Protein AF-A0A6V7HWB1-F1 (afdb_monomer)

Mean predicted aligned error: 4.63 Å

Organism: NCBI:txid1563983

pLDDT: mean 92.0, std 3.82, range [65.94, 95.69]

Structure (mmCIF, N/CA/C/O backbone):
data_AF-A0A6V7HWB1-F1
#
_entry.id   AF-A0A6V7HWB1-F1
#
loop_
_atom_site.group_PDB
_atom_site.id
_atom_site.type_symbol
_atom_site.label_atom_id
_atom_site.label_alt_id
_atom_site.label_comp_id
_atom_site.label_asym_id
_atom_site.label_entity_id
_atom_site.label_seq_id
_atom_site.pdbx_PDB_ins_code
_atom_site.Cartn_x
_atom_site.Cartn_y
_atom_site.Cartn_z
_atom_site.occupancy
_atom_site.B_iso_or_equiv
_atom_site.auth_seq_id
_atom_site.auth_comp_id
_atom_site.auth_asym_id
_atom_site.auth_atom_id
_atom_site.pdbx_PDB_model_num
ATOM 1 N N . THR A 1 1 ? 16.910 -2.495 2.000 1.00 87.00 1 THR A N 1
ATOM 2 C CA . THR A 1 1 ? 16.664 -2.439 0.550 1.00 87.00 1 THR A CA 1
ATOM 3 C C . THR A 1 1 ? 15.903 -3.656 0.084 1.00 87.00 1 THR A C 1
ATOM 5 O O . THR A 1 1 ? 16.232 -4.765 0.493 1.00 87.00 1 THR A O 1
ATOM 8 N N . TYR A 1 2 ? 14.896 -3.452 -0.758 1.00 93.00 2 TYR A N 1
ATOM 9 C CA . TYR A 1 2 ? 14.127 -4.493 -1.429 1.00 93.00 2 TYR A CA 1
ATOM 10 C C . TYR A 1 2 ? 14.037 -4.214 -2.934 1.00 93.00 2 TYR A C 1
ATOM 12 O O . TYR A 1 2 ? 14.147 -3.071 -3.378 1.00 93.00 2 TYR A O 1
ATOM 20 N N . ALA A 1 3 ? 13.820 -5.276 -3.711 1.00 94.25 3 ALA A N 1
ATOM 21 C CA . ALA A 1 3 ? 13.534 -5.206 -5.137 1.00 94.25 3 ALA A CA 1
ATOM 22 C C . ALA A 1 3 ? 12.484 -6.264 -5.498 1.00 94.25 3 ALA A C 1
ATOM 24 O O . ALA A 1 3 ? 12.667 -7.449 -5.217 1.00 94.25 3 ALA A O 1
ATOM 25 N N . VAL A 1 4 ? 11.387 -5.839 -6.119 1.00 94.69 4 VAL A N 1
ATOM 26 C CA . VAL A 1 4 ? 10.271 -6.704 -6.512 1.00 94.69 4 VAL A CA 1
ATOM 27 C C . VAL A 1 4 ? 10.055 -6.593 -8.013 1.00 94.69 4 VAL A C 1
ATOM 29 O O . VAL A 1 4 ? 9.917 -5.499 -8.554 1.00 94.69 4 VAL A O 1
ATOM 32 N N . LYS A 1 5 ? 10.000 -7.735 -8.702 1.00 95.69 5 LYS A N 1
ATOM 33 C CA . LYS A 1 5 ? 9.670 -7.779 -10.130 1.00 95.69 5 LYS A CA 1
ATOM 34 C C . LYS A 1 5 ? 8.179 -7.537 -10.337 1.00 95.69 5 LYS A C 1
ATOM 36 O O . LYS A 1 5 ? 7.360 -8.216 -9.726 1.00 95.69 5 LYS A O 1
ATOM 41 N N . THR A 1 6 ? 7.831 -6.652 -11.266 1.00 94.31 6 THR A N 1
ATOM 42 C CA . THR A 1 6 ? 6.425 -6.358 -11.601 1.00 94.31 6 THR A CA 1
ATOM 43 C C . THR A 1 6 ? 5.793 -7.399 -12.525 1.00 94.31 6 THR A C 1
ATOM 45 O O . THR A 1 6 ? 4.572 -7.521 -12.577 1.00 94.31 6 THR A O 1
ATOM 48 N N . LYS A 1 7 ? 6.610 -8.167 -13.261 1.00 92.31 7 LYS A N 1
ATOM 49 C CA . LYS A 1 7 ? 6.165 -9.202 -14.208 1.00 92.31 7 LYS A CA 1
ATOM 50 C C . LYS A 1 7 ? 6.958 -10.494 -14.030 1.00 92.31 7 LYS A C 1
ATOM 52 O O . LYS A 1 7 ? 8.163 -10.474 -13.767 1.00 92.31 7 LYS A O 1
ATOM 57 N N . MET A 1 8 ? 6.301 -11.631 -14.263 1.00 91.81 8 MET A N 1
ATOM 58 C CA . MET A 1 8 ? 6.926 -12.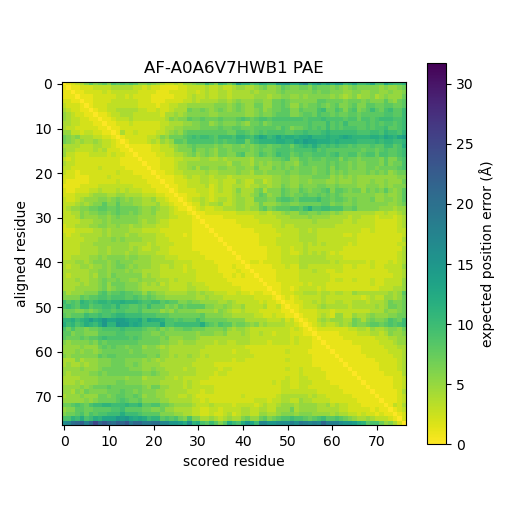962 -14.241 1.00 91.81 8 MET A CA 1
ATOM 59 C C . MET A 1 8 ? 7.646 -13.304 -15.556 1.00 91.81 8 MET A C 1
ATOM 61 O O . MET A 1 8 ? 7.543 -14.411 -16.072 1.00 91.81 8 MET A O 1
ATOM 65 N N . THR A 1 9 ? 8.390 -12.352 -16.109 1.00 93.56 9 THR A N 1
ATOM 66 C CA . THR A 1 9 ? 9.231 -12.547 -17.297 1.00 93.56 9 THR A CA 1
ATOM 67 C C . THR A 1 9 ? 10.701 -12.335 -16.935 1.00 93.56 9 THR A C 1
ATOM 69 O O . THR A 1 9 ? 10.996 -11.750 -15.884 1.00 93.56 9 THR A O 1
ATOM 72 N N . PRO A 1 10 ? 11.657 -12.828 -17.741 1.00 93.19 10 PRO A N 1
ATOM 73 C CA . PRO A 1 10 ? 13.066 -12.497 -17.555 1.00 93.19 10 PRO A CA 1
ATOM 74 C C . PRO A 1 10 ? 13.279 -10.979 -17.546 1.00 93.19 10 PRO A C 1
ATOM 76 O O . PRO A 1 10 ? 12.603 -10.258 -18.281 1.00 93.19 10 PRO A O 1
ATOM 79 N N . LEU A 1 11 ? 14.194 -10.506 -16.696 1.00 92.44 11 LEU A N 1
ATOM 80 C CA . LEU A 1 11 ? 14.589 -9.102 -16.712 1.00 92.44 11 LEU A CA 1
ATOM 81 C C . LEU A 1 11 ? 15.485 -8.861 -17.932 1.00 92.44 11 LEU A C 1
ATOM 83 O O . LEU A 1 11 ? 16.384 -9.670 -18.193 1.00 92.44 11 LEU A O 1
ATOM 87 N N . PRO A 1 12 ? 15.243 -7.786 -18.687 1.00 92.62 12 PRO A N 1
ATOM 88 C CA . PRO A 1 12 ? 16.095 -7.420 -19.800 1.00 92.62 12 PRO A CA 1
ATOM 89 C C . PRO A 1 12 ? 17.458 -6.927 -19.283 1.00 92.62 12 PRO A C 1
ATOM 91 O O . PRO A 1 12 ? 17.611 -6.561 -18.117 1.00 92.62 12 PRO A O 1
ATOM 94 N N . LYS A 1 13 ? 18.483 -7.008 -20.138 1.00 91.12 13 LYS A N 1
ATOM 95 C CA . LYS A 1 13 ? 19.877 -6.722 -19.753 1.00 91.12 13 LYS A CA 1
ATOM 96 C C . LYS A 1 13 ? 20.222 -5.237 -19.811 1.00 91.12 13 LYS A C 1
ATOM 98 O O . LYS A 1 13 ? 21.222 -4.831 -19.226 1.00 91.12 13 LYS A O 1
ATOM 103 N N . ASP A 1 14 ? 19.444 -4.453 -20.546 1.00 95.3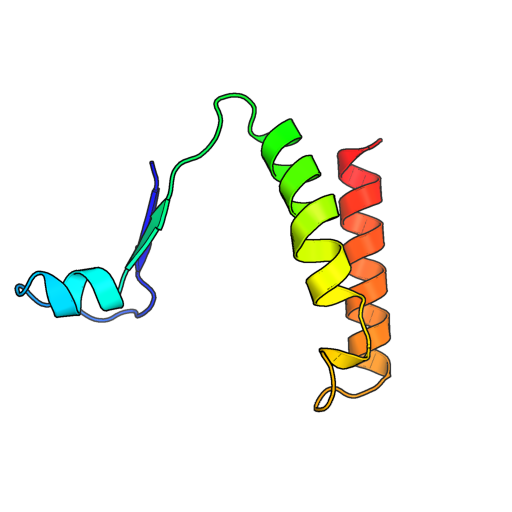8 14 ASP A N 1
ATOM 104 C CA . ASP A 1 14 ? 19.592 -3.009 -20.583 1.00 95.38 14 ASP A CA 1
ATOM 105 C C . ASP A 1 14 ? 19.051 -2.384 -19.290 1.00 95.38 14 ASP A C 1
ATOM 107 O O . ASP A 1 14 ? 18.058 -2.830 -18.710 1.00 95.38 14 ASP A O 1
ATOM 111 N N . VAL A 1 15 ? 19.750 -1.355 -18.815 1.00 90.75 15 VAL A N 1
ATOM 112 C CA . VAL A 1 15 ? 19.521 -0.759 -17.492 1.00 90.75 15 VAL A CA 1
ATOM 113 C C . VAL A 1 15 ? 18.137 -0.116 -17.396 1.00 90.75 15 VAL A C 1
ATOM 115 O O . VAL A 1 15 ? 17.453 -0.284 -16.388 1.00 90.75 15 VAL A O 1
ATOM 118 N N . GLU A 1 16 ? 17.707 0.578 -18.448 1.00 92.81 16 GLU A N 1
ATOM 119 C CA . GLU A 1 16 ? 16.443 1.317 -18.479 1.00 92.81 16 GLU A CA 1
ATOM 120 C C . GLU A 1 16 ? 15.235 0.376 -18.423 1.00 92.81 16 GLU A C 1
ATOM 122 O O . GLU A 1 16 ? 14.365 0.536 -17.562 1.00 92.81 16 GLU A O 1
ATOM 127 N N . SER A 1 17 ? 15.201 -0.661 -19.267 1.00 91.06 17 SER A N 1
ATOM 128 C CA . SER A 1 17 ? 14.091 -1.620 -19.255 1.00 91.06 17 SER A CA 1
ATOM 129 C C . SER A 1 17 ? 14.096 -2.491 -18.000 1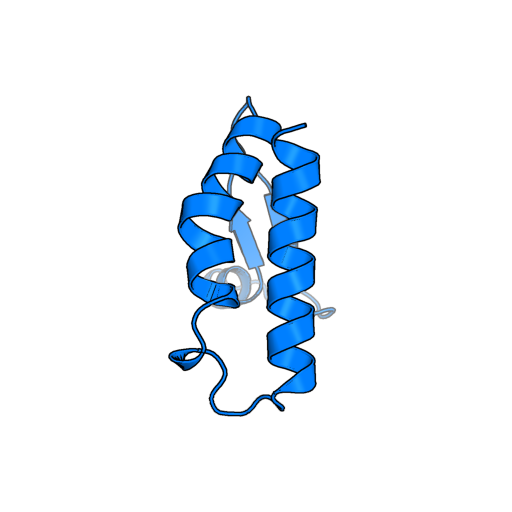.00 91.06 17 SER A C 1
ATOM 131 O O . SER A 1 17 ? 13.033 -2.897 -17.529 1.00 91.06 17 SER A O 1
ATOM 133 N N . CYS A 1 18 ? 15.272 -2.769 -17.425 1.00 92.00 18 CYS A N 1
ATOM 134 C CA . CYS A 1 18 ? 15.374 -3.479 -16.153 1.00 92.00 18 CYS A CA 1
ATOM 135 C C . CYS A 1 18 ? 14.767 -2.649 -15.013 1.00 92.00 18 CYS A C 1
ATOM 137 O O . CYS A 1 18 ? 13.920 -3.152 -14.272 1.00 92.00 18 CYS A O 1
ATOM 139 N N . ALA A 1 19 ? 15.127 -1.364 -14.919 1.00 91.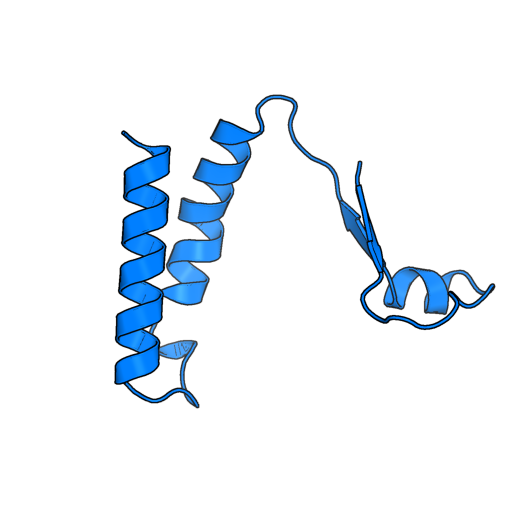94 19 ALA A N 1
ATOM 140 C CA . ALA A 1 19 ? 14.589 -0.450 -13.915 1.00 91.94 19 ALA A CA 1
ATOM 141 C C . ALA A 1 19 ? 13.065 -0.287 -14.038 1.00 91.94 19 ALA A C 1
ATOM 143 O O . ALA A 1 19 ? 12.362 -0.317 -13.032 1.00 91.94 19 ALA A O 1
ATOM 144 N N . ALA A 1 20 ? 12.530 -0.219 -15.262 1.00 92.88 20 ALA A N 1
ATOM 145 C CA . ALA A 1 20 ? 11.087 -0.133 -15.505 1.00 92.88 20 ALA A CA 1
ATOM 146 C C . ALA A 1 20 ? 10.294 -1.382 -15.054 1.00 92.88 20 ALA A C 1
ATOM 148 O O . ALA A 1 20 ? 9.068 -1.337 -14.928 1.00 92.88 20 ALA A O 1
ATOM 149 N N . MET A 1 21 ? 10.969 -2.511 -14.820 1.00 95.44 21 MET A N 1
ATOM 150 C CA . MET A 1 21 ? 10.357 -3.774 -14.391 1.00 95.44 21 MET A CA 1
ATOM 151 C C . MET A 1 21 ? 10.541 -4.080 -12.901 1.00 95.44 21 MET A C 1
ATOM 153 O O . MET A 1 21 ? 10.102 -5.140 -12.436 1.00 95.44 21 MET A O 1
ATOM 157 N N . LEU A 1 22 ? 11.166 -3.173 -12.151 1.00 94.75 22 LEU A N 1
ATOM 158 C CA . LEU A 1 22 ? 11.468 -3.349 -10.739 1.00 94.75 22 LEU A CA 1
ATOM 159 C C . LEU A 1 22 ? 10.797 -2.268 -9.895 1.00 94.75 22 LEU A C 1
ATOM 161 O O . LEU A 1 22 ? 10.894 -1.078 -10.172 1.00 94.75 22 LEU A O 1
ATOM 165 N N . ILE A 1 23 ? 10.163 -2.698 -8.811 1.00 95.25 23 ILE A N 1
ATOM 166 C CA . ILE A 1 23 ? 9.836 -1.831 -7.684 1.00 95.25 23 ILE A CA 1
ATOM 167 C C . ILE A 1 23 ? 11.005 -1.957 -6.716 1.00 95.25 23 ILE A C 1
ATOM 169 O O . ILE A 1 23 ? 11.229 -3.029 -6.152 1.00 95.25 23 ILE A O 1
ATOM 173 N N . VAL A 1 24 ? 11.762 -0.879 -6.557 1.00 95.00 24 VAL A N 1
ATOM 174 C CA . VAL A 1 24 ? 12.900 -0.806 -5.639 1.00 95.00 24 VAL A CA 1
ATOM 175 C C . VAL A 1 24 ? 12.593 0.162 -4.511 1.00 95.00 24 VAL A C 1
ATOM 177 O O . VAL A 1 24 ? 11.891 1.153 -4.708 1.00 95.00 24 VAL A O 1
ATOM 180 N N . GLY A 1 25 ? 13.133 -0.113 -3.333 1.00 93.19 25 GLY A N 1
ATOM 181 C CA . GLY A 1 25 ? 12.992 0.787 -2.203 1.00 93.19 25 GLY A CA 1
ATOM 182 C C . GLY A 1 25 ? 13.788 0.340 -0.993 1.00 93.19 25 GLY A C 1
ATOM 183 O O . GLY A 1 25 ? 14.400 -0.730 -0.971 1.00 93.19 25 GLY A O 1
ATOM 184 N N . ASP A 1 26 ? 13.751 1.175 0.032 1.00 94.12 26 ASP A N 1
ATOM 185 C CA . ASP A 1 26 ? 14.335 0.900 1.334 1.00 94.12 26 ASP A CA 1
ATOM 186 C C . ASP A 1 26 ? 13.247 0.834 2.399 1.00 94.12 26 ASP A C 1
ATOM 188 O O . ASP A 1 26 ? 12.119 1.266 2.175 1.00 94.12 26 ASP A O 1
ATOM 192 N N . PHE A 1 27 ? 13.604 0.240 3.533 1.00 90.69 27 PHE A N 1
ATOM 193 C CA . PHE A 1 27 ? 12.776 0.212 4.729 1.00 90.69 27 PHE A CA 1
ATOM 194 C C . PHE A 1 27 ? 13.544 0.876 5.862 1.00 90.69 27 PHE A C 1
ATOM 196 O O . PHE A 1 27 ? 14.774 0.779 5.941 1.00 90.69 27 PHE A O 1
ATOM 203 N N . SER A 1 28 ? 12.806 1.509 6.756 1.00 91.81 28 SER A N 1
ATOM 204 C CA . SER A 1 28 ? 13.304 1.993 8.030 1.00 91.81 28 SER A CA 1
ATOM 205 C C . SER A 1 28 ? 13.720 0.832 8.936 1.00 91.81 28 SER A C 1
ATOM 207 O O . SER A 1 28 ? 13.134 -0.249 8.920 1.00 91.81 28 SER A O 1
ATOM 209 N N . ASN A 1 29 ? 14.669 1.091 9.840 1.00 91.38 29 ASN A N 1
ATOM 210 C CA . ASN A 1 29 ? 14.983 0.176 10.946 1.00 91.38 29 ASN A CA 1
ATOM 211 C C . ASN A 1 29 ? 13.808 0.024 11.935 1.00 91.38 29 ASN A C 1
ATOM 213 O O . ASN A 1 29 ? 13.815 -0.870 12.778 1.00 91.38 29 ASN A O 1
ATOM 217 N N . ARG A 1 30 ? 12.800 0.903 11.842 1.00 93.94 30 ARG A N 1
ATOM 218 C CA . ARG A 1 30 ? 11.559 0.889 12.623 1.00 93.94 30 ARG A CA 1
ATOM 219 C C . ARG A 1 30 ? 10.366 0.617 11.704 1.00 93.94 30 ARG A C 1
ATOM 221 O O . ARG A 1 30 ? 9.563 1.504 11.428 1.00 93.94 30 ARG A O 1
ATOM 228 N N . VAL A 1 31 ? 10.274 -0.617 11.216 1.00 91.19 31 V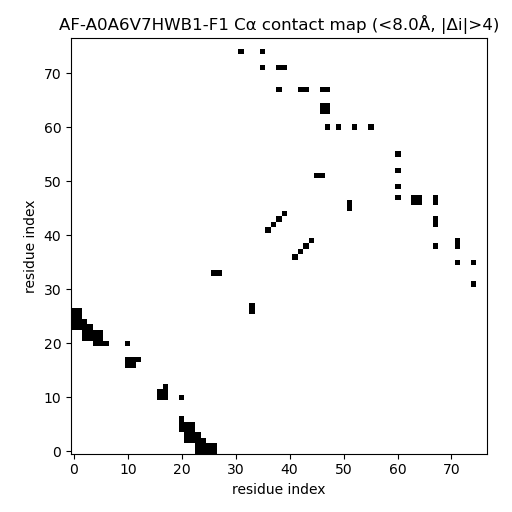AL A N 1
ATOM 229 C CA . VAL A 1 31 ? 9.298 -1.030 10.189 1.00 91.19 31 VAL A CA 1
ATOM 230 C C . VAL A 1 31 ? 7.834 -0.817 10.591 1.00 91.19 31 VAL A C 1
ATOM 232 O O . VAL A 1 31 ? 7.010 -0.498 9.742 1.00 91.19 31 VAL A O 1
ATOM 235 N N . VAL A 1 32 ? 7.501 -0.951 11.880 1.00 92.25 32 VAL A N 1
ATOM 236 C CA . VAL A 1 32 ? 6.128 -0.734 12.374 1.00 92.25 32 VAL A CA 1
ATOM 237 C C . VAL A 1 32 ? 5.755 0.747 12.311 1.00 92.25 32 VAL A C 1
ATOM 239 O O . VAL A 1 32 ? 4.690 1.087 11.807 1.00 92.25 32 VAL A O 1
ATOM 242 N N . ASP A 1 33 ? 6.651 1.635 12.751 1.00 93.50 33 ASP A N 1
ATOM 243 C CA . ASP A 1 33 ? 6.423 3.084 12.706 1.00 93.50 33 ASP A CA 1
ATOM 244 C C . ASP A 1 33 ? 6.387 3.610 11.265 1.00 93.50 33 ASP A C 1
ATOM 246 O O . ASP A 1 33 ? 5.592 4.490 10.932 1.00 93.50 33 ASP A O 1
ATOM 250 N N . GLU A 1 34 ? 7.226 3.053 10.388 1.00 93.94 34 GLU A N 1
ATOM 251 C CA . GLU A 1 34 ? 7.184 3.335 8.953 1.00 93.94 34 GLU A CA 1
ATOM 252 C C . GLU A 1 34 ? 5.847 2.906 8.345 1.00 93.94 34 GLU A C 1
ATOM 254 O O . GLU A 1 34 ? 5.211 3.698 7.651 1.00 93.94 34 GLU A O 1
ATOM 259 N N . LEU A 1 35 ? 5.373 1.696 8.654 1.00 93.62 35 LEU A N 1
ATOM 260 C CA . LEU A 1 35 ? 4.074 1.216 8.191 1.00 93.62 35 LEU A CA 1
ATOM 261 C C . LEU A 1 35 ? 2.925 2.099 8.699 1.00 93.62 35 LEU A C 1
ATOM 263 O O . LEU A 1 35 ? 2.070 2.484 7.905 1.00 93.62 35 LEU A O 1
ATOM 267 N N . ALA A 1 36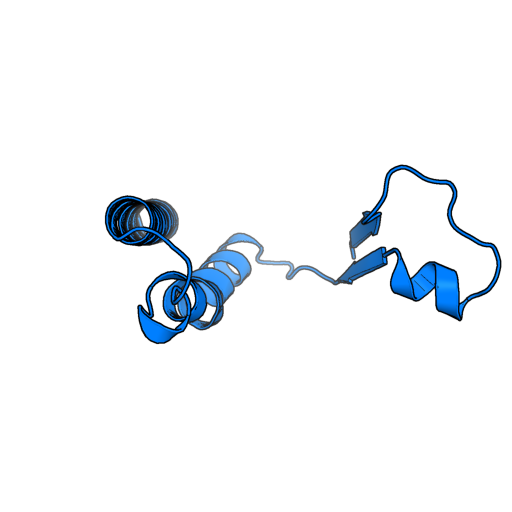 ? 2.926 2.476 9.979 1.00 94.25 36 ALA A N 1
ATOM 268 C CA . ALA A 1 36 ? 1.944 3.394 10.560 1.00 94.25 36 ALA A CA 1
ATOM 269 C C . ALA A 1 36 ? 1.938 4.754 9.836 1.00 94.25 36 ALA A C 1
ATOM 271 O O . ALA A 1 36 ? 0.890 5.243 9.406 1.00 94.25 36 ALA A O 1
ATOM 272 N N . THR A 1 37 ? 3.129 5.307 9.588 1.00 94.12 37 THR A N 1
ATOM 273 C CA . THR A 1 37 ? 3.320 6.566 8.851 1.00 94.12 37 THR A CA 1
ATOM 274 C C . THR A 1 37 ? 2.795 6.474 7.417 1.00 94.12 37 THR A C 1
ATOM 276 O O . THR A 1 37 ? 2.115 7.388 6.947 1.00 94.12 37 THR A O 1
ATOM 279 N N . LEU A 1 38 ? 3.088 5.380 6.708 1.00 94.44 38 LEU A N 1
ATOM 280 C CA . LEU A 1 38 ? 2.609 5.146 5.344 1.00 94.44 38 LEU A CA 1
ATOM 281 C C . LEU A 1 38 ? 1.089 4.991 5.302 1.00 94.44 38 LEU A C 1
ATOM 283 O O . LEU A 1 38 ? 0.438 5.533 4.407 1.00 94.44 38 LEU A O 1
ATOM 287 N N . VAL A 1 39 ? 0.515 4.272 6.268 1.00 94.75 39 VAL A N 1
ATOM 288 C CA . VAL A 1 39 ? -0.933 4.088 6.361 1.00 94.75 39 VAL A CA 1
ATOM 289 C C . VAL A 1 39 ? -1.633 5.422 6.571 1.00 94.75 39 VAL A C 1
ATOM 291 O O . VAL A 1 39 ? -2.558 5.720 5.823 1.00 94.75 39 VAL A O 1
ATOM 294 N N . ASP A 1 40 ? -1.184 6.253 7.508 1.00 93.81 40 ASP A N 1
ATOM 295 C CA . ASP A 1 40 ? -1.869 7.514 7.802 1.00 93.81 40 ASP A CA 1
ATOM 296 C C . ASP A 1 40 ? -1.659 8.588 6.728 1.00 93.81 40 ASP A C 1
ATOM 298 O O . ASP A 1 40 ? -2.612 9.270 6.349 1.00 93.81 40 ASP A O 1
ATOM 302 N N . ASN A 1 41 ? -0.437 8.733 6.208 1.00 94.31 41 ASN A N 1
ATOM 303 C CA . ASN A 1 41 ? -0.107 9.843 5.311 1.00 94.31 41 ASN A CA 1
ATOM 304 C C . ASN A 1 41 ? -0.339 9.531 3.831 1.00 94.31 41 ASN A C 1
ATOM 306 O O . ASN A 1 41 ? -0.555 10.456 3.048 1.00 94.31 41 ASN A O 1
ATOM 310 N N . ILE A 1 42 ? -0.281 8.256 3.433 1.00 93.31 42 ILE A N 1
ATOM 311 C CA . ILE A 1 42 ? -0.339 7.855 2.023 1.00 93.31 42 ILE A CA 1
ATOM 312 C C . ILE A 1 42 ? -1.557 6.973 1.758 1.00 93.31 42 ILE A C 1
ATOM 314 O O . ILE A 1 42 ? -2.438 7.362 0.992 1.00 93.31 42 ILE A O 1
ATOM 318 N N . TYR A 1 43 ? -1.651 5.800 2.391 1.00 92.31 43 TYR A N 1
ATOM 319 C CA . TYR A 1 43 ? -2.671 4.817 2.016 1.00 92.31 43 TYR A CA 1
ATOM 320 C C . TYR A 1 43 ? -4.079 5.227 2.434 1.00 92.31 43 TYR A C 1
ATOM 322 O O . TYR A 1 43 ? -4.992 5.129 1.623 1.00 92.31 43 TYR A O 1
ATOM 330 N N . ALA A 1 44 ? -4.284 5.733 3.649 1.00 92.50 44 ALA A N 1
ATOM 331 C CA . ALA A 1 44 ? -5.595 6.180 4.101 1.00 92.50 44 ALA A CA 1
ATOM 332 C C . ALA A 1 44 ? -6.188 7.289 3.210 1.00 92.50 44 ALA A C 1
ATOM 334 O O . ALA A 1 44 ? -7.314 7.102 2.738 1.00 92.50 44 ALA A O 1
ATOM 335 N N . PRO A 1 45 ? -5.486 8.401 2.903 1.00 92.00 45 PRO A N 1
ATOM 336 C CA . PRO A 1 45 ? -6.033 9.426 2.019 1.00 92.00 45 PRO A CA 1
ATOM 337 C C . PRO A 1 45 ? -6.174 8.946 0.571 1.00 92.00 45 PRO A C 1
ATOM 339 O O . PRO A 1 45 ? -7.116 9.361 -0.103 1.00 92.00 45 PRO A O 1
ATOM 342 N N . LEU A 1 46 ? -5.290 8.069 0.087 1.00 92.31 46 LEU A N 1
ATOM 343 C CA . LEU A 1 46 ? -5.399 7.513 -1.261 1.00 92.31 46 LEU A CA 1
ATOM 344 C C . LEU A 1 46 ? -6.612 6.57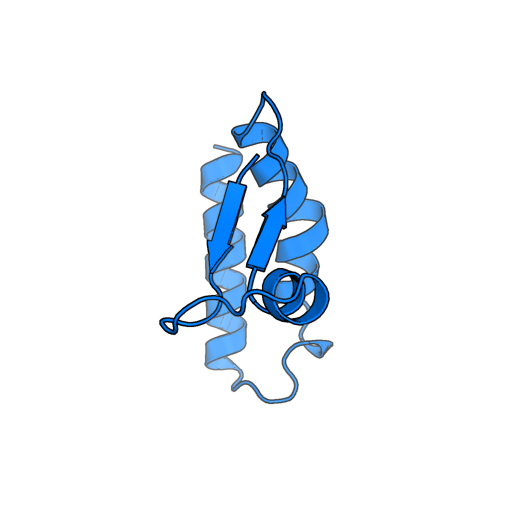9 -1.393 1.00 92.31 46 LEU A C 1
ATOM 346 O O . LEU A 1 46 ? -7.343 6.656 -2.375 1.00 92.31 46 LEU A O 1
ATOM 350 N N . LEU A 1 47 ? -6.852 5.734 -0.393 1.00 91.69 47 LEU A N 1
ATOM 351 C CA . LEU A 1 47 ? -7.864 4.680 -0.435 1.00 91.69 47 LEU A CA 1
ATOM 352 C C . LEU A 1 47 ? -9.227 5.102 0.126 1.00 91.69 47 LEU A C 1
ATOM 354 O O . LEU A 1 47 ? -10.216 4.448 -0.173 1.00 91.69 47 LEU A O 1
ATOM 358 N N . SER A 1 48 ? -9.325 6.178 0.909 1.00 88.31 48 SER A N 1
ATOM 359 C CA . SER A 1 48 ? -10.604 6.588 1.528 1.00 88.31 48 SER A CA 1
ATOM 360 C C . SER A 1 48 ? -11.296 7.747 0.804 1.00 88.31 48 SER A C 1
ATOM 362 O O . SER A 1 48 ? -12.481 7.999 1.024 1.00 88.31 48 SER A O 1
ATOM 364 N N . LYS A 1 49 ? -10.585 8.479 -0.065 1.00 89.06 49 LYS A N 1
ATOM 365 C CA . LYS A 1 49 ? -11.176 9.577 -0.843 1.00 89.06 49 LYS A CA 1
ATOM 366 C C . LYS A 1 49 ? -12.024 9.028 -1.985 1.00 89.06 49 LYS A C 1
ATOM 368 O O . LYS A 1 49 ? -11.502 8.421 -2.913 1.00 89.06 49 LYS A O 1
ATOM 373 N N . ARG A 1 50 ? -13.328 9.324 -1.965 1.00 83.56 50 ARG A N 1
ATOM 374 C CA . ARG A 1 50 ? -14.284 8.907 -3.012 1.00 83.56 50 ARG A CA 1
ATOM 375 C C . ARG A 1 50 ? -13.895 9.374 -4.417 1.00 83.56 50 ARG A C 1
ATOM 377 O O . ARG A 1 50 ? -14.170 8.685 -5.389 1.00 83.56 50 ARG A O 1
ATOM 384 N N . GLU A 1 51 ? -13.214 10.511 -4.521 1.00 88.69 51 GLU A N 1
ATOM 385 C CA . GLU A 1 51 ? -12.716 11.075 -5.785 1.00 88.69 51 GLU A CA 1
ATOM 386 C C . GLU A 1 51 ? -11.711 10.166 -6.506 1.00 88.69 51 GLU A C 1
ATOM 388 O O . GLU A 1 51 ? -11.591 10.248 -7.729 1.00 88.69 51 GLU A O 1
ATOM 393 N N . ASN A 1 52 ? -11.020 9.296 -5.763 1.00 88.75 52 ASN A N 1
ATOM 394 C CA . ASN A 1 52 ? -10.058 8.340 -6.309 1.00 88.75 52 ASN A CA 1
ATOM 395 C C . ASN A 1 52 ? -10.736 7.070 -6.852 1.00 88.75 52 ASN A C 1
ATOM 397 O O . ASN A 1 52 ? -10.074 6.244 -7.471 1.00 88.75 52 ASN A O 1
ATOM 401 N N 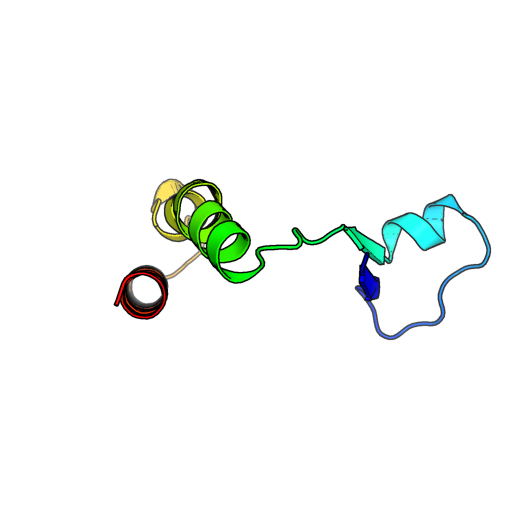. HIS A 1 53 ? -12.051 6.931 -6.658 1.00 89.50 53 HIS A N 1
ATOM 402 C CA . HIS A 1 53 ? -12.811 5.702 -6.900 1.00 89.50 53 HIS A CA 1
ATOM 403 C C . HIS A 1 53 ? -13.872 5.854 -7.990 1.00 89.50 53 HIS A C 1
ATOM 405 O O . HIS A 1 53 ? -14.918 5.216 -7.925 1.00 89.50 53 HIS A O 1
ATOM 411 N N . LYS A 1 54 ? -13.626 6.713 -8.987 1.00 86.81 54 LYS A N 1
ATOM 412 C CA . LYS A 1 54 ? -14.623 7.081 -10.014 1.00 86.81 54 LYS A CA 1
ATOM 413 C C . LYS A 1 54 ? -15.236 5.882 -10.743 1.00 86.81 54 LYS A C 1
ATOM 415 O O . LYS A 1 54 ? -16.401 5.947 -11.117 1.00 86.81 54 LYS A O 1
ATOM 420 N N . ASP A 1 55 ? -14.469 4.805 -10.889 1.00 91.75 55 ASP A N 1
ATOM 421 C CA . ASP A 1 55 ? -14.862 3.608 -11.636 1.00 91.75 55 ASP A CA 1
ATOM 422 C C . ASP A 1 55 ? -15.249 2.422 -10.732 1.00 91.75 55 ASP A C 1
ATOM 424 O O . ASP A 1 55 ? -15.540 1.332 -11.226 1.00 91.75 55 ASP A O 1
ATOM 428 N N . LEU A 1 56 ? -15.244 2.600 -9.404 1.00 90.56 56 LEU A N 1
ATOM 429 C CA . LEU A 1 56 ? -15.567 1.532 -8.459 1.00 90.56 56 LEU A CA 1
ATOM 430 C C . LEU A 1 56 ? -17.030 1.602 -8.004 1.00 90.56 56 LEU A C 1
ATOM 432 O O . LEU A 1 56 ? -17.558 2.686 -7.752 1.00 90.56 56 LEU A O 1
ATOM 436 N N . PRO A 1 57 ? -17.695 0.448 -7.821 1.00 94.31 57 PRO A N 1
ATOM 437 C CA . PRO A 1 57 ? -19.022 0.419 -7.228 1.00 94.31 57 PRO A CA 1
ATOM 438 C C . PRO A 1 57 ? -18.961 0.818 -5.747 1.00 94.31 57 PRO A C 1
ATOM 440 O O . PRO A 1 57 ? -18.009 0.490 -5.038 1.00 94.31 57 PRO A O 1
ATOM 443 N N . GLU A 1 58 ? -20.023 1.455 -5.249 1.00 91.50 58 GLU A N 1
ATOM 444 C CA . GLU A 1 58 ? -20.104 1.973 -3.870 1.00 91.50 58 GLU A CA 1
ATOM 445 C C . GLU A 1 58 ? -19.791 0.905 -2.806 1.00 91.50 58 GLU A C 1
ATOM 447 O O . GLU A 1 58 ? -19.115 1.181 -1.817 1.00 91.50 58 GLU A O 1
ATOM 452 N N . VAL A 1 59 ? -20.213 -0.344 -3.030 1.00 94.56 59 VAL A N 1
ATOM 453 C CA . VAL A 1 59 ? -19.919 -1.466 -2.122 1.00 94.56 59 VAL A CA 1
ATOM 454 C C . VAL A 1 59 ? -18.420 -1.748 -1.991 1.00 94.56 59 VAL A C 1
ATOM 456 O O . VAL A 1 59 ? -17.956 -2.045 -0.892 1.00 94.56 59 VAL A O 1
ATOM 459 N N . ALA A 1 60 ? -17.648 -1.605 -3.074 1.00 93.19 60 ALA A N 1
ATOM 460 C CA . ALA A 1 60 ? -16.198 -1.781 -3.044 1.00 93.19 60 ALA A CA 1
ATOM 461 C C . ALA A 1 60 ? -15.523 -0.615 -2.315 1.00 93.19 60 ALA A C 1
ATOM 463 O O . ALA A 1 60 ? -14.611 -0.831 -1.524 1.00 93.19 60 ALA A O 1
ATOM 464 N N . VAL A 1 61 ? -16.012 0.614 -2.510 1.00 93.06 61 VAL A N 1
ATOM 465 C CA . VAL A 1 61 ? -15.509 1.796 -1.792 1.00 93.06 61 VAL A CA 1
ATOM 466 C C . VAL A 1 61 ? -15.720 1.655 -0.284 1.00 93.06 61 VAL A C 1
ATOM 468 O O . VAL A 1 61 ? -14.806 1.910 0.500 1.00 93.06 61 VAL A O 1
ATOM 471 N N . GLN A 1 62 ? -16.902 1.202 0.138 1.00 92.94 62 GLN A N 1
ATOM 472 C CA . GLN A 1 62 ? -17.193 0.949 1.551 1.00 92.94 62 GLN A CA 1
ATOM 473 C C . GLN A 1 62 ? -16.294 -0.139 2.142 1.00 92.94 62 GLN A C 1
ATOM 475 O O . GLN A 1 62 ? -15.829 -0.002 3.276 1.00 92.94 62 GLN A O 1
ATOM 480 N N . ASP A 1 63 ? -16.031 -1.199 1.380 1.00 95.12 63 ASP A N 1
ATOM 481 C CA . ASP A 1 63 ? -15.154 -2.284 1.809 1.00 95.12 63 ASP A CA 1
ATOM 482 C C . ASP A 1 63 ? -13.691 -1.831 1.951 1.00 95.12 63 ASP A C 1
ATOM 484 O O . ASP A 1 63 ? -13.057 -2.092 2.973 1.00 95.12 63 ASP A O 1
ATOM 488 N N . ILE A 1 64 ? -13.184 -1.046 0.995 1.00 93.69 64 ILE A N 1
ATOM 489 C CA . ILE A 1 64 ? -11.848 -0.435 1.064 1.00 93.69 64 ILE A CA 1
ATOM 490 C C . ILE A 1 64 ? -11.716 0.434 2.322 1.00 93.69 64 ILE A C 1
ATOM 492 O O . ILE A 1 64 ? -10.766 0.269 3.089 1.00 93.69 64 ILE A O 1
ATOM 496 N N . CYS A 1 65 ? -12.684 1.317 2.585 1.00 92.31 65 CYS A N 1
ATOM 497 C CA . CYS A 1 65 ? -12.684 2.164 3.782 1.00 92.31 65 CYS A CA 1
ATOM 498 C C . CYS A 1 65 ? -12.680 1.340 5.080 1.00 92.31 65 CYS A C 1
ATOM 500 O O . CYS A 1 65 ? -11.975 1.682 6.033 1.00 92.31 65 CYS A O 1
ATOM 502 N N . ARG A 1 66 ? -13.437 0.235 5.119 1.00 94.38 66 ARG A N 1
ATOM 503 C CA . ARG A 1 66 ? -13.460 -0.682 6.266 1.00 94.38 66 ARG A CA 1
ATOM 504 C C . ARG A 1 66 ? -12.093 -1.324 6.495 1.00 94.38 66 ARG A C 1
ATOM 506 O O . ARG A 1 66 ? -11.624 -1.347 7.631 1.00 94.38 66 ARG A O 1
ATOM 513 N N . HIS A 1 67 ? -11.434 -1.800 5.440 1.00 94.62 67 HIS A N 1
ATOM 514 C CA . HIS A 1 67 ? -10.105 -2.403 5.548 1.00 94.62 67 HIS A CA 1
ATOM 515 C C . HIS A 1 67 ? -9.042 -1.399 5.996 1.00 94.62 67 HIS A C 1
ATOM 517 O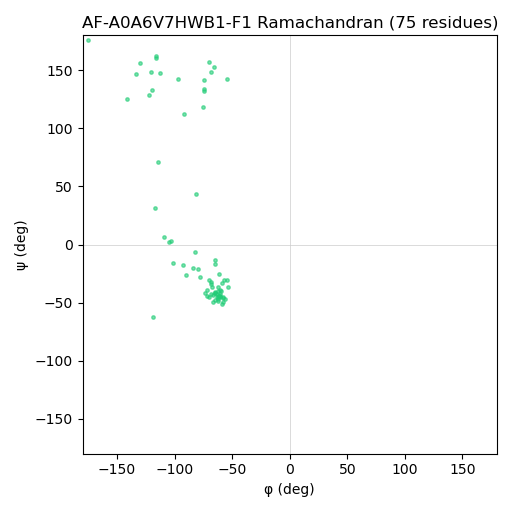 O . HIS A 1 67 ? -8.247 -1.715 6.879 1.00 94.62 67 HIS A O 1
ATOM 523 N N . VAL A 1 68 ? -9.071 -0.169 5.476 1.00 93.50 68 VAL A N 1
ATOM 524 C CA . VAL A 1 68 ? -8.182 0.908 5.944 1.00 93.50 68 VAL A CA 1
ATOM 525 C C . VAL A 1 68 ? -8.374 1.156 7.441 1.00 93.50 68 VAL A C 1
ATOM 527 O O . VAL A 1 68 ? -7.394 1.252 8.180 1.00 93.50 68 VAL A O 1
ATOM 530 N N . HIS A 1 69 ? -9.622 1.216 7.914 1.00 92.62 69 HIS A N 1
ATOM 531 C CA . HIS A 1 69 ? -9.906 1.382 9.339 1.00 92.62 69 HIS A CA 1
ATOM 532 C C . HIS A 1 69 ? -9.400 0.198 10.176 1.00 92.62 69 HIS A C 1
ATOM 534 O O . HIS A 1 69 ? -8.784 0.412 11.217 1.00 92.62 69 HIS A O 1
ATOM 540 N N . SER A 1 70 ? -9.595 -1.035 9.700 1.00 94.06 70 SER A N 1
ATOM 541 C CA . SER A 1 70 ? -9.095 -2.240 10.370 1.00 94.06 70 SER A CA 1
ATOM 542 C C . SER A 1 70 ? -7.572 -2.238 10.503 1.00 94.06 70 SER A C 1
ATOM 544 O O . SER A 1 70 ? -7.064 -2.535 11.578 1.00 94.06 70 SER A O 1
ATOM 546 N N . ILE A 1 71 ? -6.843 -1.870 9.442 1.00 91.94 71 ILE A N 1
ATOM 547 C CA . ILE A 1 71 ? -5.372 -1.807 9.454 1.00 91.94 71 ILE A CA 1
ATOM 548 C C . ILE A 1 71 ? -4.888 -0.782 10.483 1.00 91.94 71 ILE A C 1
ATOM 550 O O . ILE A 1 71 ? -3.999 -1.082 11.276 1.00 91.94 71 ILE A O 1
ATOM 554 N N . ARG A 1 72 ? -5.501 0.409 10.515 1.00 90.56 72 ARG A N 1
ATOM 555 C CA . ARG A 1 72 ? -5.187 1.431 11.529 1.00 90.56 72 ARG A CA 1
ATOM 556 C C . ARG A 1 72 ? -5.474 0.923 12.939 1.00 90.56 72 ARG A C 1
ATOM 558 O O . ARG A 1 72 ? -4.656 1.124 13.826 1.00 90.56 72 ARG A O 1
ATOM 565 N N . GLY A 1 73 ? -6.597 0.231 13.131 1.00 91.12 73 GLY A N 1
ATOM 566 C CA . GLY A 1 73 ? -6.938 -0.405 14.401 1.00 91.12 73 GLY A CA 1
ATOM 567 C C . GLY A 1 73 ? -5.857 -1.376 14.873 1.00 91.12 73 GLY A C 1
ATOM 568 O O . GLY A 1 73 ? -5.435 -1.287 16.012 1.00 91.12 73 GLY A O 1
ATOM 569 N N . THR A 1 74 ? -5.352 -2.245 13.997 1.00 91.81 74 THR A N 1
ATOM 570 C CA . THR A 1 74 ? -4.293 -3.205 14.350 1.00 91.81 74 THR A CA 1
ATOM 571 C C . THR A 1 74 ? -2.940 -2.546 14.633 1.00 91.81 74 THR A C 1
ATOM 573 O O . THR A 1 74 ? -2.193 -3.050 15.462 1.00 91.81 74 THR A O 1
ATOM 576 N N . LEU A 1 75 ? -2.598 -1.448 13.951 1.00 88.81 75 LEU A N 1
ATOM 577 C CA . LEU A 1 75 ? -1.303 -0.773 14.131 1.00 88.81 75 LEU A CA 1
ATOM 578 C C . LEU A 1 75 ? -1.232 0.096 15.391 1.00 88.81 75 LEU A C 1
ATOM 580 O O . LEU A 1 75 ? -0.141 0.306 15.913 1.00 88.81 75 LEU A O 1
ATOM 584 N N . TYR A 1 76 ? -2.373 0.618 15.844 1.00 84.19 76 TYR A N 1
ATOM 585 C CA . TYR A 1 76 ? -2.464 1.543 16.978 1.00 84.19 76 TYR A CA 1
ATOM 586 C C . TYR A 1 76 ? -3.101 0.931 18.236 1.00 84.19 76 TYR A C 1
ATOM 588 O O . TYR A 1 76 ? -3.361 1.660 19.196 1.00 84.19 76 TYR A O 1
ATOM 596 N N . GLN A 1 77 ? -3.378 -0.375 18.219 1.00 65.94 77 GLN A N 1
ATOM 597 C CA . GLN A 1 77 ? -3.739 -1.170 19.398 1.00 65.94 77 GLN A CA 1
ATOM 598 C C . GLN A 1 77 ? -2.506 -1.489 20.242 1.00 65.94 77 GLN A C 1
ATOM 600 O O . GLN A 1 77 ? -2.646 -1.435 21.484 1.00 65.94 77 GLN A O 1
#

Nearest PDB structures (foldseek):
  8j07-assembly1_t9  TM=8.997E-01  e=3.120E-03  Homo sapiens
  8j07-assembly1_r9  TM=9.046E-01  e=8.402E-03  Homo sapiens
  8glv-assembly1_Kr  TM=7.969E-01  e=1.024E-02  Chlamydomonas reinhardtii
  8glv-assembly1_Ln  TM=8.094E-01  e=1.169E-02  Chlamydomonas reinhardtii

Sequence (77 aa):
TYAVKTKMTPLPKDVESCAAMLIVGDFSNRVVDELATLVDNIYAPLLSKRENHKDLPEVAVQDICRHVHSIRGTLYQ

Solvent-accessible surface area (backbone atoms only — not comparable to full-atom values): 4722 Å² total; per-residue (Å²): 110,53,76,42,71,77,58,101,61,86,76,57,90,53,68,67,64,31,54,77,39,44,52,70,50,74,74,60,99,50,54,67,61,48,50,51,50,43,40,65,74,46,47,42,59,58,59,57,40,67,86,73,40,82,92,56,58,70,72,56,52,53,49,46,40,52,50,52,50,49,53,52,50,69,74,76,108

Foldseek 3Di:
DDKDFQDPDDQDPDPVSNVVRIDDDDADPCNLVVVLCCLVPPVQVCLQDVVNQPPPDPVVSVVSNVVSVVVNVVSVD

Radius of gyration: 16.59 Å; Cα contacts (8 Å, |Δi|>4): 54; chains: 1; bounding box: 40×24×40 Å

Secondary structure (DSSP, 8-state):
-EEEESSSSPPPSSHHHHHTTEEEE---S-HHHHHHHHIIIIIHHHHH-GGG-TTS-HHHHHHHHHHHHHHHHHHH-